Protein AF-A0A529KV85-F1 (afdb_monomer)

pLDDT: mean 89.42, std 4.74, range [68.38, 95.56]

Secondary structure (DSSP, 8-state):
---EE-STT-EEEE-TT--EEEE-S--HHHHHHSPPP-HHHHHHHHHHHEE---

Mean predicted aligned error: 4.29 Å

Radius of gyration: 12.92 Å; Cα contacts (8 Å, |Δi|>4): 60; chains: 1; bounding box: 32×23×27 Å

Nearest PDB structures (foldseek):
  7m2w-assembly1_H  TM=3.771E-01  e=5.132E+00  Saccharomyces cerevisiae S288C
  9fia-assembly1_BT  TM=3.185E-01  e=5.494E+00  Toxoplasma gondii
  8j9j-assembly1_B4  TM=3.229E-01  e=8.264E+00  Euglena gracilis

Sequence (54 aa):
KEVAVGMDKLKFMTDKDGKKYLYTNFTKEELQAQAAYDKSSYAANRDKQRMILK

Structure (mmCIF, N/CA/C/O backbone):
data_AF-A0A529KV85-F1
#
_entry.id   AF-A0A529KV85-F1
#
loop_
_atom_site.group_PDB
_atom_site.id
_atom_site.type_symbol
_atom_site.label_atom_id
_atom_site.label_alt_id
_atom_site.label_comp_id
_atom_site.label_asym_id
_atom_site.label_entity_id
_atom_site.label_seq_id
_atom_site.pdbx_PDB_ins_code
_atom_site.Cartn_x
_atom_site.Cartn_y
_atom_site.Cartn_z
_atom_site.occupancy
_atom_site.B_iso_or_equiv
_atom_site.auth_seq_id
_atom_site.auth_comp_id
_atom_site.auth_asym_id
_atom_site.auth_atom_id
_atom_site.pdbx_PDB_model_num
ATOM 1 N N . LYS A 1 1 ? 3.687 9.026 -0.087 1.00 87.81 1 LYS A N 1
ATOM 2 C CA . LYS A 1 1 ? 3.941 8.490 -1.444 1.00 87.81 1 LYS A CA 1
ATOM 3 C C . LYS A 1 1 ? 2.811 7.552 -1.809 1.00 87.81 1 LYS A C 1
ATOM 5 O O . LYS A 1 1 ? 2.281 6.913 -0.906 1.00 87.81 1 LYS A O 1
ATOM 10 N N . GLU A 1 2 ? 2.434 7.501 -3.078 1.00 90.25 2 GLU A N 1
ATOM 11 C CA . GLU A 1 2 ? 1.475 6.508 -3.558 1.00 90.25 2 GLU A CA 1
ATOM 12 C C . GLU A 1 2 ? 2.169 5.148 -3.642 1.00 90.25 2 GLU A C 1
ATOM 14 O O . GLU A 1 2 ? 3.338 5.073 -4.023 1.00 90.25 2 GLU A O 1
ATOM 19 N N . VAL A 1 3 ? 1.475 4.088 -3.241 1.00 91.31 3 VAL A N 1
ATOM 20 C CA . VAL A 1 3 ? 1.999 2.719 -3.221 1.00 91.31 3 VAL A CA 1
ATOM 21 C C . VAL A 1 3 ? 0.992 1.828 -3.928 1.00 91.31 3 VAL A C 1
ATOM 23 O O . VAL A 1 3 ? -0.202 1.889 -3.636 1.00 91.31 3 VAL A O 1
ATOM 26 N N . ALA A 1 4 ? 1.464 1.006 -4.863 1.00 91.88 4 ALA A N 1
ATOM 27 C CA . ALA A 1 4 ? 0.604 0.057 -5.550 1.00 91.88 4 ALA A CA 1
ATOM 28 C C . ALA A 1 4 ? 0.363 -1.165 -4.662 1.00 91.88 4 ALA A C 1
ATOM 30 O O . ALA A 1 4 ? 1.298 -1.868 -4.276 1.00 91.88 4 ALA A O 1
ATOM 31 N N . VAL A 1 5 ? -0.908 -1.439 -4.385 1.00 89.69 5 VAL A N 1
ATOM 32 C CA . VAL A 1 5 ? -1.343 -2.589 -3.592 1.00 89.69 5 VAL A CA 1
ATOM 33 C C . VAL A 1 5 ? -2.278 -3.433 -4.446 1.00 89.69 5 VAL A C 1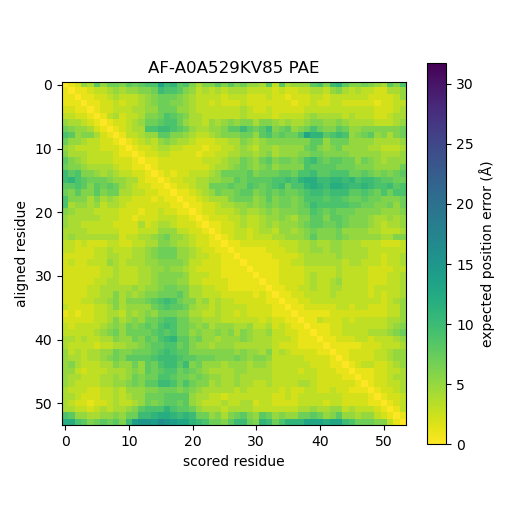
ATOM 35 O O . VAL A 1 5 ? -3.151 -2.909 -5.142 1.00 89.69 5 VAL A O 1
ATOM 38 N N . GLY A 1 6 ? -2.057 -4.743 -4.453 1.00 88.25 6 GLY A N 1
ATOM 39 C CA . GLY A 1 6 ? -2.965 -5.686 -5.080 1.00 88.25 6 GLY A CA 1
ATOM 40 C C . GLY A 1 6 ? -4.333 -5.665 -4.399 1.00 88.25 6 GLY A C 1
ATOM 41 O O . GLY A 1 6 ? -4.450 -5.370 -3.214 1.00 88.25 6 GLY A O 1
ATOM 42 N N . MET A 1 7 ? -5.392 -5.934 -5.166 1.00 86.12 7 MET A N 1
ATOM 43 C CA . MET A 1 7 ? -6.759 -5.990 -4.628 1.00 86.12 7 MET A CA 1
ATOM 44 C C . MET A 1 7 ? -7.031 -7.271 -3.830 1.00 86.12 7 MET A C 1
ATOM 46 O O . MET A 1 7 ? -8.089 -7.413 -3.219 1.00 86.12 7 MET A O 1
ATOM 50 N N . ASP A 1 8 ? -6.089 -8.209 -3.845 1.00 83.44 8 ASP A N 1
ATOM 51 C CA . ASP A 1 8 ? -6.126 -9.419 -3.048 1.00 83.44 8 ASP A CA 1
ATOM 52 C C . ASP A 1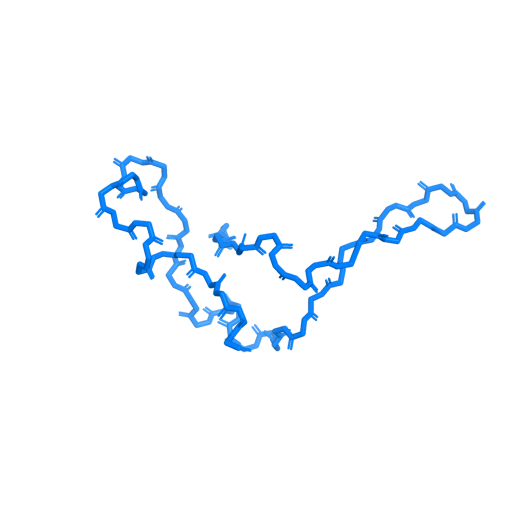 8 ? -6.182 -9.085 -1.557 1.00 83.44 8 ASP A C 1
ATOM 54 O O . ASP A 1 8 ? -5.408 -8.287 -1.036 1.00 83.44 8 ASP A O 1
ATOM 58 N N . LYS A 1 9 ? -7.142 -9.708 -0.866 1.00 73.19 9 LYS A N 1
ATOM 59 C CA . LYS A 1 9 ? -7.339 -9.593 0.587 1.00 73.19 9 LYS A CA 1
ATOM 60 C C . LYS A 1 9 ? -7.550 -8.149 1.096 1.00 73.19 9 LYS A C 1
ATOM 62 O O . LYS A 1 9 ? -7.535 -7.936 2.308 1.00 73.19 9 LYS A O 1
ATOM 67 N N . LEU A 1 10 ? -7.830 -7.181 0.214 1.00 88.31 10 LEU A N 1
ATOM 68 C CA . LEU A 1 10 ? -8.319 -5.860 0.605 1.00 88.31 10 LEU A CA 1
ATOM 69 C C . LEU A 1 10 ? -9.766 -5.957 1.084 1.00 88.31 10 LEU A C 1
ATOM 71 O O . LEU A 1 10 ? -10.616 -6.567 0.433 1.00 88.31 10 LEU A O 1
ATOM 7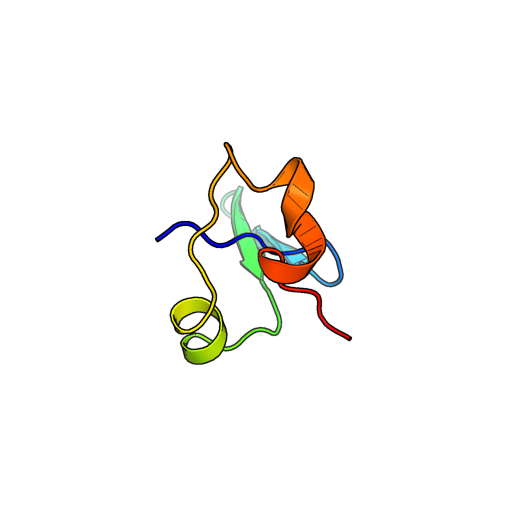5 N N . LYS A 1 11 ? -10.060 -5.319 2.215 1.00 89.69 11 LYS A N 1
ATOM 76 C CA . LYS A 1 11 ? -11.417 -5.242 2.755 1.00 89.69 11 LYS A CA 1
ATOM 77 C C . LYS A 1 11 ? -11.943 -3.826 2.627 1.00 89.69 11 LYS A C 1
ATOM 79 O O . LYS A 1 11 ? -11.439 -2.904 3.264 1.00 89.69 11 LYS A O 1
ATOM 84 N N . PHE A 1 12 ? -12.989 -3.686 1.825 1.00 90.50 12 PHE A N 1
ATOM 85 C CA . PHE A 1 12 ? -13.765 -2.461 1.720 1.00 90.50 12 PHE A CA 1
ATOM 86 C C . PHE A 1 12 ? -14.884 -2.521 2.751 1.00 90.50 12 PHE A C 1
ATOM 88 O O . PHE A 1 12 ? -15.756 -3.384 2.686 1.00 90.50 12 PHE A O 1
ATOM 95 N N . MET A 1 13 ? -14.840 -1.619 3.721 1.00 90.69 13 MET A N 1
ATOM 96 C CA . MET A 1 13 ? -15.862 -1.495 4.751 1.00 90.69 13 MET A CA 1
ATOM 97 C C . MET A 1 13 ? -16.549 -0.145 4.613 1.00 90.69 13 MET A C 1
ATOM 99 O O . MET A 1 13 ? -15.953 0.822 4.149 1.00 90.69 13 MET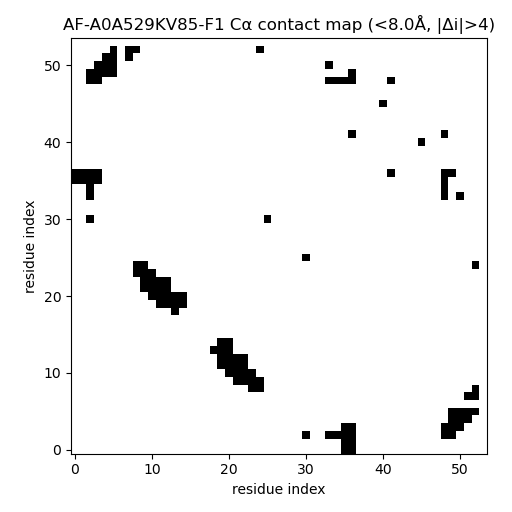 A O 1
ATOM 103 N N . THR A 1 14 ? -17.818 -0.081 4.989 1.00 95.56 14 THR A N 1
ATOM 104 C CA . THR A 1 14 ? -18.560 1.176 5.094 1.00 95.56 14 THR A CA 1
ATOM 105 C C . THR A 1 14 ? -19.175 1.222 6.482 1.00 95.56 14 THR A C 1
ATOM 107 O O . THR A 1 14 ? -19.762 0.229 6.915 1.00 95.56 14 THR A O 1
ATOM 110 N N . ASP A 1 15 ? -18.968 2.316 7.209 1.00 92.06 15 ASP A N 1
ATOM 111 C CA . ASP A 1 15 ? -19.570 2.496 8.529 1.00 92.06 15 ASP A CA 1
ATOM 112 C C . ASP A 1 15 ? -21.049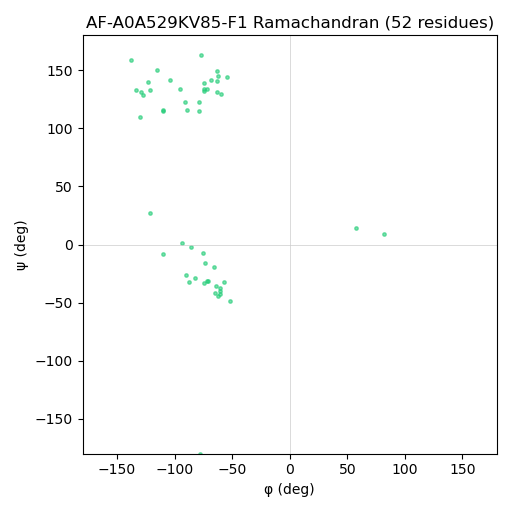 2.910 8.430 1.00 92.06 15 ASP A C 1
ATOM 114 O O . ASP A 1 15 ? -21.620 3.047 7.345 1.00 92.06 15 ASP A O 1
ATOM 118 N N . LYS A 1 16 ? -21.686 3.102 9.589 1.00 92.88 16 LYS A N 1
ATOM 119 C CA . LYS A 1 16 ? -23.097 3.504 9.684 1.00 92.88 16 LYS A CA 1
ATOM 120 C C . LYS A 1 16 ? -23.366 4.916 9.141 1.00 92.88 16 LYS A C 1
ATOM 122 O O . LYS A 1 16 ? -24.508 5.203 8.801 1.00 92.88 16 LYS A O 1
ATOM 127 N N . ASP A 1 17 ? -22.336 5.754 9.030 1.00 95.06 17 ASP A N 1
ATOM 128 C CA . ASP A 1 17 ? -22.418 7.123 8.509 1.00 95.06 17 ASP A CA 1
ATOM 129 C C . ASP A 1 17 ? -22.119 7.184 6.998 1.00 95.06 17 ASP A C 1
ATOM 131 O O . ASP A 1 17 ? -22.081 8.264 6.409 1.00 95.06 17 ASP A O 1
ATOM 135 N N . GLY A 1 18 ? -21.854 6.040 6.355 1.00 92.25 18 GLY A N 1
ATOM 136 C CA . GLY A 1 18 ? -21.476 5.975 4.945 1.00 92.25 18 GLY A CA 1
ATOM 137 C C . GLY A 1 18 ? -19.996 6.262 4.663 1.00 92.25 18 GLY A C 1
ATOM 138 O O . GLY A 1 18 ? -19.614 6.361 3.492 1.00 92.25 18 GLY A O 1
ATOM 139 N N . LYS A 1 19 ? -19.133 6.372 5.685 1.00 94.88 19 LYS A N 1
ATOM 140 C CA . LYS A 1 19 ? -17.685 6.526 5.481 1.00 94.88 19 LYS A CA 1
ATOM 141 C C . LYS A 1 19 ? -17.078 5.200 5.043 1.00 94.88 19 LYS A C 1
ATOM 143 O O . LYS A 1 19 ? -17.316 4.156 5.649 1.00 94.88 19 LYS A O 1
ATOM 148 N N . LYS A 1 20 ? -16.268 5.248 3.986 1.00 93.12 20 LYS A N 1
ATOM 149 C CA . LYS A 1 20 ? -15.615 4.076 3.395 1.00 93.12 20 LYS A CA 1
ATOM 150 C C . LYS A 1 20 ? -14.209 3.912 3.954 1.00 93.12 20 LYS A C 1
ATOM 152 O O . LYS A 1 20 ? -13.432 4.862 3.971 1.00 93.12 20 LYS A O 1
ATOM 157 N N . TYR A 1 21 ? -13.873 2.689 4.331 1.00 90.75 21 TYR A N 1
ATOM 158 C CA . TYR A 1 21 ? -12.572 2.309 4.858 1.00 90.75 21 TYR A CA 1
ATOM 159 C C . TYR A 1 21 ? -11.974 1.194 4.015 1.00 90.75 21 TYR A C 1
ATOM 161 O O . TYR A 1 21 ? -12.671 0.259 3.613 1.00 90.75 21 TYR A O 1
ATOM 169 N N . LEU A 1 22 ? -10.670 1.294 3.776 1.00 88.44 22 LEU A N 1
ATOM 170 C CA . LEU A 1 22 ? -9.884 0.249 3.146 1.00 88.44 22 LEU A CA 1
ATOM 171 C C . LEU A 1 22 ? -8.957 -0.355 4.192 1.00 88.44 22 LEU A C 1
ATOM 173 O O . LEU A 1 22 ? -8.061 0.320 4.695 1.00 88.44 22 LEU A O 1
ATOM 177 N N . TYR A 1 23 ? -9.173 -1.627 4.498 1.00 87.50 23 TYR A N 1
ATOM 178 C CA . TYR A 1 23 ? -8.304 -2.393 5.378 1.00 87.50 23 TYR A CA 1
ATOM 179 C C . TYR A 1 23 ? -7.431 -3.337 4.566 1.00 87.50 23 TYR A C 1
ATOM 181 O O . TYR A 1 23 ? -7.875 -3.955 3.594 1.00 87.50 23 TYR A O 1
ATOM 189 N N . THR A 1 24 ? -6.189 -3.458 5.010 1.00 88.81 24 THR A N 1
ATOM 190 C CA . THR A 1 24 ? -5.198 -4.387 4.483 1.00 88.81 24 THR A CA 1
ATOM 191 C C . THR A 1 24 ? -4.436 -5.020 5.641 1.00 88.81 24 THR A C 1
ATOM 193 O O . THR A 1 24 ? -4.416 -4.472 6.743 1.00 88.81 24 THR A O 1
ATOM 196 N N . ASN A 1 25 ? -3.822 -6.175 5.395 1.00 89.12 25 ASN A N 1
ATOM 197 C CA . ASN A 1 25 ? -2.999 -6.866 6.383 1.00 89.12 25 ASN A CA 1
ATOM 198 C C . ASN A 1 25 ? -1.544 -6.362 6.404 1.00 89.12 25 ASN A C 1
ATOM 200 O O . ASN A 1 25 ? -0.769 -6.848 7.222 1.00 89.12 25 ASN A O 1
ATOM 204 N N . PHE A 1 26 ? -1.168 -5.424 5.526 1.00 89.44 26 PHE A N 1
ATOM 205 C CA . PHE A 1 26 ? 0.161 -4.808 5.550 1.00 89.44 26 PHE A CA 1
ATOM 206 C C . PHE A 1 26 ? 0.349 -3.919 6.778 1.00 89.44 26 PHE A C 1
ATOM 208 O O . PHE A 1 26 ? -0.560 -3.175 7.163 1.00 89.44 26 PHE A O 1
ATOM 215 N N . THR A 1 27 ? 1.550 -3.936 7.353 1.00 90.88 27 THR A N 1
ATOM 216 C CA . THR A 1 27 ? 1.926 -2.979 8.394 1.00 90.88 27 THR A CA 1
ATOM 217 C C . THR A 1 27 ? 2.264 -1.618 7.790 1.00 90.88 27 THR A C 1
ATOM 219 O O . THR A 1 27 ? 2.519 -1.461 6.591 1.00 90.88 27 THR A O 1
ATOM 222 N N . LYS A 1 28 ? 2.282 -0.589 8.640 1.00 89.50 28 LYS A N 1
ATOM 223 C CA . LYS A 1 28 ? 2.656 0.764 8.225 1.00 89.50 28 LYS A CA 1
ATOM 224 C C . LYS A 1 28 ? 4.089 0.806 7.688 1.00 89.50 28 LYS A C 1
ATOM 226 O O . LYS A 1 28 ? 4.349 1.492 6.702 1.00 89.50 28 LYS A 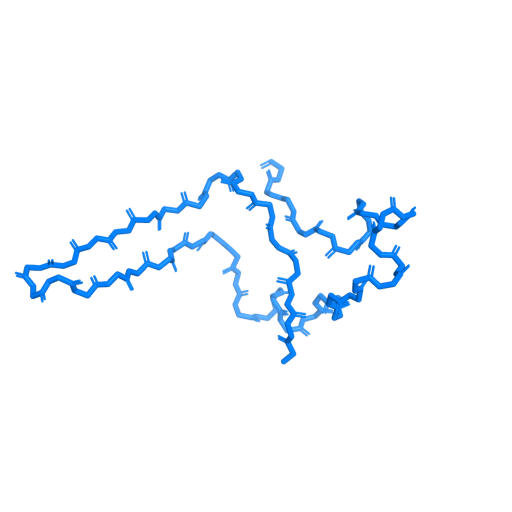O 1
ATOM 231 N N . GLU A 1 29 ? 4.995 0.072 8.322 1.00 91.94 29 GLU A N 1
ATOM 2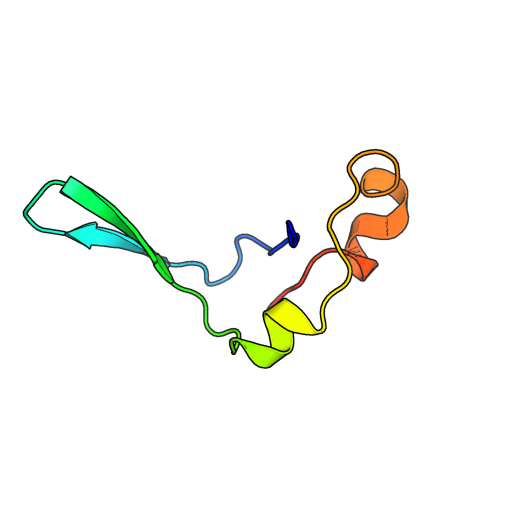32 C CA . GLU A 1 29 ? 6.409 -0.006 7.964 1.00 91.94 29 GLU A CA 1
ATOM 233 C C . GLU A 1 29 ? 6.589 -0.647 6.584 1.00 91.94 29 GLU A C 1
ATOM 235 O O . GLU A 1 29 ? 7.347 -0.126 5.770 1.00 91.94 29 GLU A O 1
ATOM 240 N N . GLU A 1 30 ? 5.841 -1.712 6.276 1.00 90.88 30 GLU A N 1
ATOM 241 C CA . GLU A 1 30 ? 5.872 -2.366 4.960 1.00 90.88 30 GLU A CA 1
ATOM 242 C C . GLU A 1 30 ? 5.411 -1.417 3.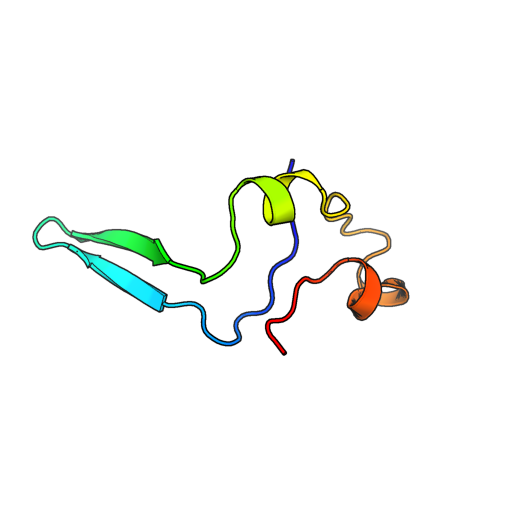844 1.00 90.88 30 GLU A C 1
ATOM 244 O O . GLU A 1 30 ? 6.070 -1.294 2.808 1.00 90.88 30 GLU A O 1
ATOM 249 N N . LEU A 1 31 ? 4.323 -0.673 4.078 1.00 90.00 31 LEU A N 1
ATOM 250 C CA . LEU A 1 31 ? 3.828 0.337 3.136 1.00 90.00 31 LEU A CA 1
ATOM 251 C C . LEU A 1 31 ? 4.829 1.491 2.952 1.00 90.00 31 LEU A C 1
ATOM 253 O O . LEU A 1 31 ? 4.975 2.036 1.857 1.00 90.00 31 LEU A O 1
ATOM 257 N N . GLN A 1 32 ? 5.535 1.883 4.015 1.00 91.19 32 GLN A N 1
ATOM 258 C CA . GLN A 1 32 ? 6.556 2.929 3.955 1.00 91.19 32 GLN A CA 1
ATOM 259 C C . GLN A 1 32 ? 7.847 2.459 3.283 1.00 91.19 32 GLN A C 1
ATOM 261 O O . GLN A 1 32 ? 8.490 3.263 2.604 1.00 91.19 32 GLN A O 1
ATOM 266 N N . ALA A 1 33 ? 8.219 1.190 3.428 1.00 92.00 33 ALA A N 1
ATOM 267 C CA . ALA A 1 33 ? 9.391 0.609 2.784 1.00 92.00 33 ALA A CA 1
ATOM 268 C C . ALA A 1 33 ? 9.183 0.418 1.274 1.00 92.00 33 ALA A C 1
ATOM 270 O O . ALA A 1 33 ? 10.129 0.569 0.502 1.00 92.00 33 ALA A O 1
ATOM 271 N N . GLN A 1 34 ? 7.947 0.155 0.839 1.00 90.12 34 GLN A N 1
ATOM 272 C CA . GLN A 1 34 ? 7.661 -0.163 -0.556 1.00 90.12 34 GLN A CA 1
ATOM 273 C C . GLN A 1 34 ? 7.998 0.973 -1.527 1.00 90.12 34 GLN A C 1
ATOM 275 O O . GLN A 1 34 ? 7.819 2.156 -1.227 1.00 90.12 34 GLN A O 1
ATOM 280 N N . ALA A 1 35 ? 8.463 0.621 -2.726 1.00 90.25 35 ALA A N 1
ATOM 281 C CA . ALA A 1 35 ? 8.706 1.586 -3.794 1.00 90.25 35 ALA A CA 1
ATOM 282 C C . ALA A 1 35 ? 7.457 2.438 -4.093 1.00 90.25 35 ALA A C 1
ATOM 284 O O . ALA A 1 35 ? 6.322 1.964 -4.019 1.00 90.25 35 ALA A O 1
ATOM 285 N N . ALA A 1 36 ? 7.673 3.713 -4.428 1.00 91.50 36 ALA A N 1
ATOM 286 C CA . ALA A 1 36 ? 6.577 4.560 -4.875 1.00 91.50 36 ALA A CA 1
ATOM 287 C C . ALA A 1 36 ? 6.002 4.008 -6.185 1.00 91.50 36 ALA A C 1
ATOM 289 O O . ALA A 1 36 ? 6.746 3.549 -7.053 1.00 91.50 36 ALA A O 1
ATOM 290 N N . TYR A 1 37 ? 4.682 4.068 -6.317 1.00 92.69 37 TYR A N 1
ATOM 291 C CA . TYR A 1 37 ? 4.018 3.777 -7.574 1.00 92.69 37 TYR A CA 1
ATOM 292 C C . TYR A 1 37 ? 4.439 4.798 -8.634 1.00 92.69 37 TYR A C 1
ATOM 294 O O . TYR A 1 37 ? 4.383 6.004 -8.397 1.00 92.69 37 TYR A O 1
ATOM 302 N N . ASP A 1 38 ? 4.820 4.307 -9.811 1.00 93.69 38 ASP A N 1
ATOM 303 C CA . ASP A 1 38 ? 5.122 5.138 -10.968 1.00 93.69 38 ASP A CA 1
ATOM 304 C C . ASP A 1 38 ? 4.375 4.611 -12.193 1.00 93.69 38 ASP A C 1
ATOM 306 O O . ASP A 1 38 ? 4.707 3.573 -12.768 1.00 93.69 38 ASP A O 1
ATOM 310 N N . LYS A 1 39 ? 3.372 5.378 -12.628 1.00 91.19 39 LYS A N 1
ATOM 311 C CA . LYS A 1 39 ? 2.519 5.038 -13.771 1.00 91.19 39 LYS A CA 1
ATOM 312 C C . LYS A 1 39 ? 3.310 4.821 -15.066 1.00 91.19 39 LYS A C 1
ATOM 314 O O . LYS A 1 39 ? 2.883 4.009 -15.884 1.00 91.19 39 LYS A O 1
ATOM 319 N N . SER A 1 40 ? 4.429 5.522 -15.265 1.00 93.56 40 SER A N 1
ATOM 320 C CA . SER A 1 40 ? 5.220 5.431 -16.499 1.00 93.56 40 SER A CA 1
ATOM 321 C C . SER A 1 40 ? 5.952 4.091 -16.632 1.00 93.56 40 SER A C 1
ATOM 323 O O . SER A 1 40 ? 6.096 3.568 -17.735 1.00 93.56 40 SER A O 1
ATOM 325 N N . SER A 1 41 ? 6.350 3.497 -15.504 1.00 92.75 41 SER A N 1
ATOM 326 C CA . SER A 1 41 ? 7.123 2.253 -15.449 1.00 92.75 41 SER A CA 1
ATOM 327 C C . SER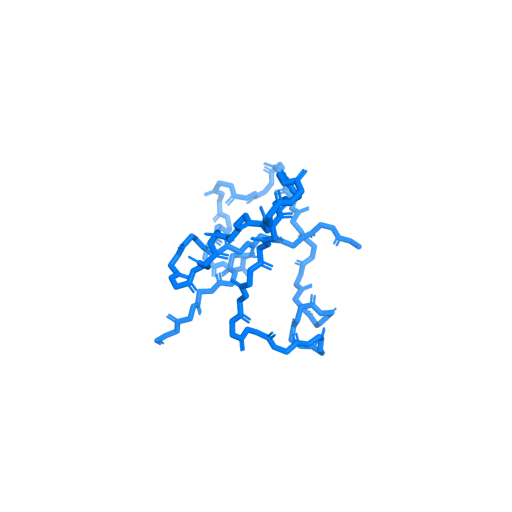 A 1 41 ? 6.326 1.054 -14.924 1.00 92.75 41 SER A C 1
ATOM 329 O O . SER A 1 41 ? 6.798 -0.084 -15.005 1.00 92.75 41 SER A O 1
ATOM 331 N N . TYR A 1 42 ? 5.104 1.277 -14.429 1.00 90.62 42 TYR A N 1
ATOM 332 C CA . TYR A 1 42 ? 4.286 0.247 -13.793 1.00 90.62 42 TYR A CA 1
ATOM 333 C C . TYR A 1 42 ? 3.958 -0.927 -14.715 1.00 90.62 42 TYR A C 1
ATOM 335 O O . TYR A 1 42 ? 4.050 -2.069 -14.284 1.00 90.62 42 TYR A O 1
ATOM 343 N N . ALA A 1 43 ? 3.610 -0.687 -15.983 1.00 89.75 43 ALA A N 1
ATOM 344 C CA . ALA A 1 43 ? 3.263 -1.774 -16.905 1.00 89.75 43 ALA A CA 1
ATOM 345 C C . ALA A 1 43 ? 4.427 -2.765 -17.100 1.00 89.75 43 ALA A C 1
ATOM 347 O O . ALA A 1 43 ? 4.207 -3.972 -17.146 1.00 89.75 43 ALA A O 1
ATOM 348 N N . ALA A 1 44 ? 5.662 -2.257 -17.149 1.00 91.69 44 ALA A N 1
ATOM 349 C CA . ALA A 1 44 ? 6.867 -3.066 -17.317 1.00 91.69 44 ALA A CA 1
ATOM 350 C C . ALA A 1 44 ? 7.370 -3.689 -16.001 1.00 91.69 44 ALA A C 1
ATOM 352 O O . ALA A 1 44 ? 7.992 -4.746 -16.018 1.00 91.69 44 ALA A O 1
ATOM 353 N N . ASN A 1 45 ? 7.112 -3.047 -14.855 1.00 91.12 45 ASN A N 1
ATOM 354 C CA . ASN A 1 45 ? 7.658 -3.439 -13.548 1.00 91.12 45 ASN A CA 1
ATOM 355 C C . ASN A 1 45 ? 6.576 -3.745 -12.505 1.00 91.12 45 ASN A C 1
ATOM 357 O O . ASN A 1 45 ? 6.808 -3.610 -11.301 1.00 91.12 45 ASN A O 1
ATOM 361 N N . ARG A 1 46 ? 5.392 -4.161 -12.958 1.00 88.94 46 ARG A N 1
ATOM 362 C CA . ARG A 1 46 ? 4.197 -4.312 -12.123 1.00 88.94 46 ARG A CA 1
ATOM 363 C C . ARG A 1 46 ? 4.460 -5.153 -10.883 1.00 88.94 46 ARG A C 1
ATOM 365 O O . ARG A 1 46 ? 4.124 -4.736 -9.783 1.00 88.94 46 ARG A O 1
ATOM 372 N N . ASP A 1 47 ? 5.084 -6.311 -11.055 1.00 86.56 47 ASP A N 1
ATOM 373 C CA . ASP A 1 47 ? 5.293 -7.266 -9.963 1.00 86.56 47 ASP A CA 1
ATOM 374 C C . ASP A 1 47 ? 6.373 -6.822 -8.971 1.00 86.56 47 ASP A C 1
ATOM 376 O O . ASP A 1 47 ? 6.420 -7.322 -7.853 1.00 86.56 47 ASP A O 1
ATOM 380 N N . LYS A 1 48 ? 7.206 -5.843 -9.345 1.00 86.12 48 LYS A N 1
ATOM 381 C CA . LYS A 1 48 ? 8.176 -5.212 -8.439 1.00 86.12 48 LYS A CA 1
ATOM 382 C C . LYS A 1 48 ? 7.568 -4.037 -7.674 1.00 86.12 48 LYS A C 1
ATOM 384 O O . LYS A 1 48 ? 7.964 -3.772 -6.545 1.00 86.12 48 LYS A O 1
ATOM 389 N N . GLN A 1 49 ? 6.625 -3.321 -8.288 1.00 88.81 49 GLN A N 1
ATOM 390 C CA . GLN A 1 49 ? 5.998 -2.140 -7.684 1.00 88.81 49 GLN A CA 1
ATOM 391 C C . GLN A 1 49 ? 4.743 -2.472 -6.870 1.00 88.81 49 GLN A C 1
ATOM 393 O O . GLN A 1 49 ? 4.403 -1.744 -5.939 1.00 88.81 49 GLN A O 1
ATOM 398 N N . ARG A 1 50 ? 4.050 -3.564 -7.197 1.00 90.19 50 ARG A N 1
ATOM 399 C CA . ARG A 1 50 ? 2.797 -3.967 -6.556 1.00 90.19 50 ARG A CA 1
ATOM 400 C C . ARG A 1 50 ? 3.056 -4.883 -5.366 1.00 90.19 50 ARG A C 1
ATOM 402 O O . ARG A 1 50 ? 3.592 -5.974 -5.531 1.00 90.19 50 ARG A O 1
ATOM 409 N N . MET A 1 51 ? 2.583 -4.479 -4.193 1.00 90.19 51 MET A N 1
ATOM 410 C CA . MET A 1 51 ? 2.525 -5.359 -3.026 1.00 90.19 51 MET A CA 1
ATOM 411 C C . MET A 1 51 ? 1.386 -6.361 -3.190 1.00 90.19 51 MET A C 1
ATOM 413 O O . MET A 1 51 ? 0.277 -5.976 -3.555 1.00 90.19 51 MET A O 1
ATOM 417 N N . ILE A 1 52 ? 1.660 -7.631 -2.918 1.00 86.88 52 ILE A N 1
ATOM 418 C CA . ILE A 1 52 ? 0.691 -8.730 -2.978 1.00 86.88 52 ILE A CA 1
ATOM 419 C C . ILE A 1 52 ? 0.878 -9.538 -1.699 1.00 86.88 52 ILE A C 1
ATOM 421 O O . ILE A 1 52 ? 2.016 -9.837 -1.323 1.00 86.88 52 ILE A O 1
ATOM 425 N N . LEU A 1 53 ? -0.215 -9.878 -1.021 1.00 76.38 53 LEU A N 1
ATOM 426 C CA . LEU A 1 53 ? -0.155 -10.762 0.138 1.00 76.38 53 LEU A CA 1
ATOM 427 C C . LEU A 1 53 ? -0.026 -12.196 -0.376 1.00 76.38 53 LEU A C 1
ATOM 429 O O . LEU A 1 53 ? -0.945 -12.704 -1.020 1.00 76.38 53 LEU A O 1
ATOM 433 N N . LYS A 1 54 ? 1.108 -12.845 -0.091 1.00 68.38 54 LYS A N 1
ATOM 434 C CA . LYS A 1 54 ? 1.283 -14.273 -0.390 1.00 68.38 54 LYS A CA 1
ATOM 435 C C . LYS A 1 54 ? 0.244 -15.139 0.335 1.00 68.38 54 LYS A C 1
ATOM 437 O O . LYS A 1 54 ? -0.360 -14.693 1.346 1.00 68.38 54 LYS A O 1
#

Solvent-accessible surface area (backbone atoms only — not comparable to full-atom values): 3536 Å² total; per-residue (Å²): 129,59,64,40,67,48,75,69,82,53,42,82,44,65,53,97,86,68,52,76,44,82,47,63,90,72,51,72,65,57,64,68,69,47,56,64,54,47,84,91,52,33,85,84,39,41,81,79,37,38,48,69,82,130

Foldseek 3Di:
DAAAEDPPPWDWDADPVRDIDTDDPDDPVRRVPADHDDPVCCVVCVVRRYDYDD